Protein AF-A0A0M0LPZ1-F1 (afdb_monomer_lite)

Organism: NCBI:txid1460289

Sequence (116 aa):
MRTEADDDAPFHSDQFGIYHDECVAIVNEKISKNGTKYYEAVKGQLRGWVKAIYVFFKEVDAEYEVEKVVRHRTARKKVMFEIKWKGFKDTTWEPPENIKHLREYRDYCTTNGLEL

Structure (mmCIF, N/CA/C/O backbone):
data_AF-A0A0M0LPZ1-F1
#
_entry.id   AF-A0A0M0LPZ1-F1
#
loop_
_atom_site.group_PDB
_atom_site.id
_atom_site.type_symbol
_atom_site.label_atom_id
_atom_site.label_alt_id
_atom_site.label_comp_id
_atom_site.label_asym_id
_atom_site.label_entity_id
_atom_site.label_seq_id
_atom_site.pdbx_PDB_ins_code
_atom_site.Cartn_x
_atom_site.Cartn_y
_atom_site.Cartn_z
_atom_site.occupancy
_atom_site.B_iso_or_equiv
_atom_site.auth_seq_id
_atom_site.auth_comp_id
_atom_site.auth_asym_id
_atom_site.auth_atom_id
_atom_site.pdbx_PDB_model_num
ATOM 1 N N . MET A 1 1 ? -22.705 56.635 9.811 1.00 38.66 1 MET A N 1
ATOM 2 C CA . MET A 1 1 ? -22.213 56.597 8.419 1.00 38.66 1 MET A CA 1
ATOM 3 C C . MET A 1 1 ? -20.940 55.762 8.447 1.00 38.66 1 MET A C 1
ATOM 5 O O . MET A 1 1 ? -20.052 56.116 9.208 1.00 38.66 1 MET A O 1
ATOM 9 N N . ARG A 1 2 ? -20.913 54.596 7.787 1.00 42.84 2 ARG A N 1
ATOM 10 C CA . ARG A 1 2 ? -19.699 53.770 7.649 1.00 42.84 2 ARG A CA 1
ATOM 11 C C . ARG A 1 2 ? -18.956 54.229 6.398 1.00 42.84 2 ARG A C 1
ATOM 13 O O . ARG A 1 2 ? -19.595 54.312 5.356 1.00 42.84 2 ARG A O 1
ATOM 20 N N . THR A 1 3 ? -17.657 54.455 6.530 1.00 48.09 3 THR A N 1
ATOM 21 C CA . THR A 1 3 ? -16.640 54.452 5.464 1.00 48.09 3 THR A CA 1
ATOM 22 C C . THR A 1 3 ? -15.354 53.989 6.166 1.00 48.09 3 THR A C 1
ATOM 24 O O . THR A 1 3 ? -14.897 54.675 7.074 1.00 48.09 3 THR A O 1
ATOM 27 N N . GLU A 1 4 ? -15.007 52.701 6.105 1.00 52.53 4 GLU A N 1
ATOM 28 C CA . GLU A 1 4 ? -13.998 52.157 5.172 1.00 52.53 4 GLU A CA 1
ATOM 29 C C . GLU A 1 4 ? -12.663 52.916 5.239 1.00 52.53 4 GLU A C 1
ATOM 31 O O . GLU A 1 4 ? -12.452 53.860 4.485 1.00 52.53 4 GLU A O 1
ATOM 36 N N . ALA A 1 5 ? -11.806 52.504 6.183 1.00 47.25 5 ALA A N 1
ATOM 37 C CA . ALA A 1 5 ? -10.339 52.601 6.123 1.00 47.25 5 ALA A CA 1
ATOM 38 C C . ALA A 1 5 ? -9.682 51.760 7.250 1.00 47.25 5 ALA A C 1
ATOM 40 O O . ALA A 1 5 ? -8.723 52.195 7.882 1.00 47.25 5 ALA A O 1
ATOM 41 N N . ASP A 1 6 ? -10.201 50.552 7.504 1.00 43.88 6 ASP A N 1
ATOM 42 C CA . ASP A 1 6 ? -9.562 49.534 8.362 1.00 43.88 6 ASP A CA 1
ATOM 43 C C . ASP A 1 6 ? -8.520 48.708 7.562 1.00 43.88 6 ASP A C 1
ATOM 45 O O . ASP A 1 6 ? -8.353 47.516 7.800 1.00 43.88 6 ASP A O 1
ATOM 49 N N . ASP A 1 7 ? -7.829 49.327 6.596 1.00 50.31 7 ASP A N 1
ATOM 50 C CA . ASP A 1 7 ? -6.924 48.646 5.649 1.00 50.31 7 ASP A CA 1
ATOM 51 C C . ASP A 1 7 ? -5.424 48.908 5.897 1.00 50.31 7 ASP A C 1
ATOM 53 O O . ASP A 1 7 ? -4.600 48.505 5.086 1.00 50.31 7 ASP A O 1
ATOM 57 N N . ASP A 1 8 ? -5.030 49.522 7.019 1.00 52.81 8 ASP A N 1
ATOM 58 C CA . ASP A 1 8 ? -3.611 49.836 7.293 1.00 52.81 8 ASP A CA 1
ATOM 59 C C . ASP A 1 8 ? -3.191 49.630 8.763 1.00 52.81 8 ASP A C 1
ATOM 61 O O . ASP A 1 8 ? -2.422 50.400 9.343 1.00 52.81 8 ASP A O 1
ATOM 65 N N . ALA A 1 9 ? -3.659 48.552 9.398 1.00 40.00 9 ALA A N 1
ATOM 66 C CA . ALA A 1 9 ? -3.006 48.064 10.612 1.00 40.00 9 ALA A CA 1
ATOM 67 C C . ALA A 1 9 ? -1.890 47.075 10.219 1.00 40.00 9 ALA A C 1
ATOM 69 O O . ALA A 1 9 ? -2.189 46.002 9.685 1.00 40.00 9 ALA A O 1
ATOM 70 N N . PRO A 1 10 ? -0.605 47.401 10.471 1.00 40.31 10 PRO A N 1
ATOM 71 C CA . PRO A 1 10 ? 0.494 46.490 10.195 1.00 40.31 10 PRO A CA 1
ATOM 72 C C . PRO A 1 10 ? 0.289 45.251 11.058 1.00 40.31 10 PRO A C 1
ATOM 74 O O . PRO A 1 10 ? -0.204 45.371 12.178 1.00 40.31 10 PRO A O 1
ATOM 77 N N . PHE A 1 11 ? 0.675 44.084 10.542 1.00 39.47 11 PHE A N 1
ATOM 78 C CA . PHE A 1 11 ? 0.831 42.840 11.295 1.00 39.47 11 PHE A CA 1
ATOM 79 C C . PHE A 1 11 ? 1.531 43.115 12.639 1.00 39.47 11 PHE A C 1
ATOM 81 O O . PHE A 1 11 ? 2.755 43.065 12.749 1.00 39.47 11 PHE A O 1
ATOM 88 N N . HIS A 1 12 ? 0.753 43.447 13.667 1.00 36.38 12 HIS A N 1
ATOM 89 C CA . HIS A 1 12 ? 1.248 43.628 15.010 1.00 36.38 12 HIS A CA 1
ATOM 90 C C . HIS A 1 12 ? 1.193 42.241 15.614 1.00 36.38 12 HIS A C 1
ATOM 92 O O . HIS A 1 12 ? 0.129 41.711 15.926 1.00 36.38 12 HIS A O 1
ATOM 98 N N . SER A 1 13 ? 2.372 41.635 15.681 1.00 50.31 13 SER A N 1
ATOM 99 C CA . SER A 1 13 ? 2.650 40.459 16.481 1.00 50.31 13 SER A CA 1
ATOM 100 C C . SER A 1 13 ? 2.038 40.638 17.869 1.00 50.31 13 SER A C 1
ATOM 102 O O . SER A 1 13 ? 2.503 41.447 18.675 1.00 50.31 13 SER A O 1
ATOM 104 N N . ASP A 1 14 ? 0.963 39.897 18.131 1.00 42.94 14 ASP A N 1
ATOM 105 C CA . ASP A 1 14 ? 0.447 39.705 19.473 1.00 42.94 14 ASP A CA 1
ATOM 106 C C . ASP A 1 14 ? 1.138 38.498 20.135 1.00 42.94 14 ASP A C 1
ATOM 108 O O . ASP A 1 14 ? 1.852 37.700 19.523 1.00 42.94 14 ASP A O 1
ATOM 112 N N . GLN A 1 15 ? 1.023 38.459 21.452 1.00 44.31 15 GLN A N 1
ATOM 113 C CA . GLN A 1 15 ? 1.995 37.995 22.443 1.00 44.31 15 GLN A CA 1
ATOM 114 C C . GLN A 1 15 ? 2.256 36.473 22.514 1.00 44.31 15 GLN A C 1
ATOM 116 O O . GLN A 1 15 ? 2.840 35.989 23.481 1.00 44.31 15 GLN A O 1
ATOM 121 N N . PHE A 1 16 ? 1.887 35.703 21.491 1.00 37.03 16 PHE A N 1
ATOM 122 C CA . PHE A 1 16 ? 2.205 34.272 21.373 1.00 37.03 16 PHE A CA 1
ATOM 123 C C . PHE A 1 16 ? 2.858 33.932 20.029 1.00 37.03 16 PHE A C 1
ATOM 125 O O . PHE A 1 16 ? 2.574 32.891 19.433 1.00 37.03 16 PHE A O 1
ATOM 132 N N . GLY A 1 17 ? 3.752 34.815 19.573 1.00 41.31 17 GLY A N 1
ATOM 133 C CA . GLY A 1 17 ? 4.580 34.667 18.379 1.00 41.31 17 GLY A CA 1
ATOM 134 C C . GLY A 1 17 ? 5.423 33.391 18.358 1.00 41.31 17 GLY A C 1
ATOM 135 O O . GLY A 1 17 ? 6.612 33.412 18.653 1.00 41.31 17 GLY A O 1
ATOM 136 N N . ILE A 1 18 ? 4.801 32.288 17.947 1.00 41.81 18 ILE A N 1
ATOM 137 C CA . ILE A 1 18 ? 5.448 31.145 17.306 1.00 41.81 18 ILE A CA 1
ATOM 138 C C . ILE A 1 18 ? 4.533 30.682 16.169 1.00 41.81 18 ILE A C 1
ATOM 140 O O . ILE A 1 18 ? 3.910 29.626 16.217 1.00 41.81 18 ILE A O 1
ATOM 144 N N . TYR A 1 19 ? 4.426 31.516 15.144 1.00 48.28 19 TYR A N 1
ATOM 145 C CA . TYR A 1 19 ? 4.149 31.061 13.787 1.00 48.28 19 TYR A CA 1
ATOM 146 C C . TYR A 1 19 ? 5.218 31.672 12.903 1.00 48.28 19 TYR A C 1
ATOM 148 O O . TYR A 1 19 ? 5.015 32.660 12.211 1.00 48.28 19 TYR A O 1
ATOM 156 N N . HIS A 1 20 ? 6.405 31.101 13.044 1.00 40.25 20 HIS A N 1
ATOM 157 C CA . HIS A 1 20 ? 7.458 31.211 12.060 1.00 40.25 20 HIS A CA 1
ATOM 158 C C . HIS A 1 20 ? 7.428 29.880 11.310 1.00 40.25 20 HIS A C 1
ATOM 160 O O . HIS A 1 20 ? 7.343 28.823 11.945 1.00 40.25 20 HIS A O 1
ATOM 166 N N . ASP A 1 21 ? 7.446 29.924 9.983 1.00 44.66 21 ASP A N 1
ATOM 167 C CA . ASP A 1 21 ? 7.279 28.796 9.054 1.00 44.66 21 ASP A CA 1
ATOM 168 C C . ASP A 1 21 ? 8.223 27.591 9.298 1.00 44.66 21 ASP A C 1
ATOM 170 O O . ASP A 1 21 ? 8.058 26.510 8.733 1.00 44.66 21 ASP A O 1
ATOM 174 N N . GLU A 1 22 ? 9.162 27.715 10.230 1.00 41.59 22 GLU A N 1
ATOM 175 C CA . GLU A 1 22 ? 10.047 26.665 10.731 1.00 41.59 22 GLU A CA 1
ATOM 176 C C . GLU A 1 22 ? 9.354 25.647 11.663 1.00 41.59 22 GLU A C 1
ATOM 178 O O . GLU A 1 22 ? 9.789 24.495 11.754 1.00 41.59 22 GLU A O 1
ATOM 183 N N . CYS A 1 23 ? 8.237 25.996 12.317 1.00 43.88 23 CYS A N 1
ATOM 184 C CA . CYS A 1 23 ? 7.521 25.049 13.186 1.00 43.88 23 CYS A CA 1
ATOM 185 C C . CYS A 1 23 ? 6.745 23.977 12.413 1.00 43.88 23 CYS A C 1
ATOM 187 O O . CYS A 1 23 ? 6.548 22.880 12.931 1.00 43.88 23 CYS A O 1
ATOM 189 N N . VAL A 1 24 ? 6.360 24.235 11.163 1.00 47.09 24 VAL A N 1
ATOM 190 C CA . VAL A 1 24 ? 5.698 23.231 10.315 1.00 47.09 24 VAL A CA 1
ATOM 191 C C . VAL A 1 24 ? 6.721 22.229 9.765 1.00 47.09 24 VAL A C 1
ATOM 193 O O . VAL A 1 24 ? 6.441 21.034 9.698 1.00 47.09 24 VAL A O 1
ATOM 196 N N . ALA A 1 25 ? 7.948 22.670 9.475 1.00 45.16 25 ALA A N 1
ATOM 197 C CA . ALA A 1 25 ? 9.024 21.797 9.000 1.00 45.16 25 ALA A CA 1
ATOM 198 C C . ALA A 1 25 ? 9.551 20.842 10.090 1.00 45.16 25 ALA A C 1
ATOM 200 O O . ALA A 1 25 ? 9.711 19.649 9.832 1.00 45.16 25 ALA A O 1
ATOM 201 N N . ILE A 1 26 ? 9.741 21.322 11.328 1.00 45.72 26 ILE A N 1
ATOM 202 C CA . ILE A 1 26 ? 10.195 20.481 12.457 1.00 45.72 26 ILE A CA 1
ATOM 203 C C . ILE A 1 26 ? 9.134 19.441 12.840 1.00 45.72 26 ILE A C 1
ATOM 205 O O . ILE A 1 26 ? 9.467 18.318 13.231 1.00 45.72 26 ILE A O 1
ATOM 209 N N . VAL A 1 27 ? 7.857 19.803 12.710 1.00 50.62 27 VAL A N 1
ATOM 210 C CA . VAL A 1 27 ? 6.733 18.889 12.913 1.00 50.62 27 VAL A CA 1
ATOM 211 C C . VAL A 1 27 ? 6.701 17.842 11.793 1.00 50.62 27 VAL A C 1
ATOM 213 O O . VAL A 1 27 ? 6.649 16.657 12.100 1.00 50.62 27 VAL A O 1
ATOM 216 N N . ASN A 1 28 ? 6.871 18.220 10.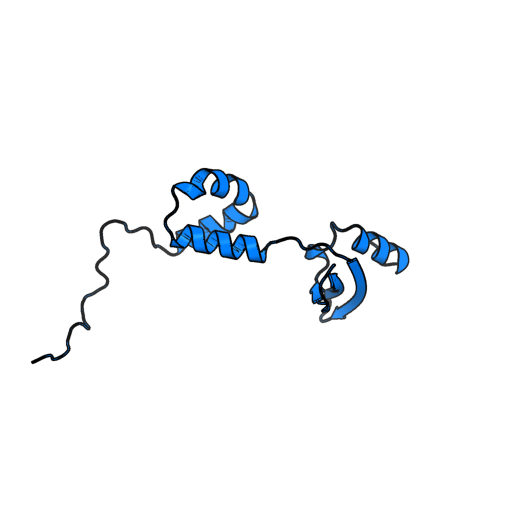525 1.00 46.62 28 ASN A N 1
ATOM 217 C CA . ASN A 1 28 ? 6.858 17.276 9.400 1.00 46.62 28 ASN A CA 1
ATOM 218 C C . ASN A 1 28 ? 8.054 16.298 9.383 1.00 46.62 28 ASN A C 1
ATOM 220 O O . ASN A 1 28 ? 7.864 15.111 9.119 1.00 46.62 28 ASN A O 1
ATOM 224 N N . GLU A 1 29 ? 9.273 16.743 9.711 1.00 47.22 29 GLU A N 1
ATOM 225 C CA . GLU A 1 29 ? 10.461 15.870 9.709 1.00 47.22 29 GLU A CA 1
ATOM 226 C C . GLU A 1 29 ? 10.468 14.873 10.884 1.00 47.22 29 GLU A C 1
ATOM 228 O O . GLU A 1 29 ? 10.892 13.724 10.740 1.00 47.22 29 GLU A O 1
ATOM 233 N N . LYS A 1 30 ? 9.963 15.278 12.058 1.00 44.81 30 LYS A N 1
ATOM 234 C CA . LYS A 1 30 ? 9.900 14.404 13.243 1.00 44.81 30 LYS A CA 1
ATOM 235 C C . LYS A 1 30 ? 8.639 13.541 13.283 1.00 44.81 30 LYS A C 1
ATOM 237 O O . LYS A 1 30 ? 8.684 12.455 13.872 1.00 44.81 30 LYS A O 1
ATOM 242 N N . ILE A 1 31 ? 7.542 13.963 12.642 1.00 49.97 31 ILE A N 1
ATOM 243 C CA . ILE A 1 31 ? 6.316 13.161 12.572 1.00 49.97 31 ILE A CA 1
ATOM 244 C C . ILE A 1 31 ? 6.521 11.881 11.759 1.00 49.97 31 ILE A C 1
ATOM 246 O O . ILE A 1 31 ? 6.056 10.831 12.194 1.00 49.97 31 ILE A O 1
ATOM 250 N N . SER A 1 32 ? 7.295 11.909 10.669 1.00 55.62 32 SER A N 1
ATOM 251 C CA . SER A 1 32 ? 7.464 10.709 9.832 1.00 55.62 32 SER A CA 1
ATOM 252 C C . SER A 1 32 ? 8.262 9.577 10.496 1.00 55.62 32 SER A C 1
ATOM 254 O O . SER A 1 32 ? 8.192 8.437 10.049 1.00 55.62 32 SER A O 1
ATOM 256 N N . LYS A 1 33 ? 8.999 9.853 11.586 1.00 48.97 33 LYS A N 1
ATOM 257 C CA . LYS A 1 33 ? 9.786 8.833 12.307 1.00 48.97 33 LYS A CA 1
ATOM 258 C C . LYS A 1 33 ? 9.288 8.527 13.723 1.00 48.97 33 LYS A C 1
ATOM 260 O O . LYS A 1 33 ? 9.599 7.460 14.233 1.00 48.97 33 LYS A O 1
ATOM 265 N N . ASN A 1 34 ? 8.540 9.432 14.368 1.00 45.59 34 ASN A N 1
ATOM 266 C CA . ASN A 1 34 ? 8.063 9.283 15.758 1.00 45.59 34 ASN A CA 1
ATOM 267 C C . ASN A 1 34 ? 6.716 9.991 16.045 1.00 45.59 34 ASN A C 1
ATOM 269 O O . ASN A 1 34 ? 6.295 10.092 17.204 1.00 45.59 34 ASN A O 1
ATOM 273 N N . GLY A 1 35 ? 6.037 10.500 15.014 1.00 53.03 35 GLY A N 1
ATOM 274 C CA . GLY A 1 35 ? 4.882 11.395 15.133 1.00 53.03 35 GLY A CA 1
ATOM 275 C C . GLY A 1 35 ? 3.679 10.793 15.820 1.00 53.03 35 GLY A C 1
ATOM 276 O O . GLY A 1 35 ? 3.023 11.478 16.601 1.00 53.03 35 GLY A O 1
ATOM 277 N N . THR A 1 36 ? 3.440 9.501 15.617 1.00 56.53 36 THR A N 1
ATOM 278 C CA . THR A 1 36 ? 2.310 8.804 16.231 1.00 56.53 36 THR A CA 1
ATOM 279 C C . THR A 1 36 ? 2.461 8.770 17.750 1.00 56.53 36 THR A C 1
ATOM 281 O O . THR A 1 36 ? 1.550 9.147 18.475 1.00 56.53 36 THR A O 1
ATOM 284 N N . LYS A 1 37 ? 3.643 8.418 18.270 1.00 57.06 37 LYS A N 1
ATOM 285 C CA . LYS A 1 37 ? 3.861 8.308 19.722 1.00 57.06 37 LYS A CA 1
ATOM 286 C C . LYS A 1 37 ? 3.846 9.671 20.425 1.00 57.06 37 LYS A C 1
ATOM 288 O O . LYS A 1 37 ? 3.319 9.775 21.530 1.00 57.06 37 LYS A O 1
ATOM 293 N N . TYR A 1 38 ? 4.402 10.706 19.789 1.00 57.06 38 TYR A N 1
ATOM 294 C CA . TYR A 1 38 ? 4.385 12.073 20.317 1.00 57.06 38 TYR A CA 1
ATOM 295 C C . TYR A 1 38 ? 2.971 12.658 20.307 1.00 57.06 38 TYR A C 1
ATOM 297 O O . TYR A 1 38 ? 2.501 13.112 21.348 1.00 57.06 38 TYR A O 1
ATOM 305 N N . TYR A 1 39 ? 2.263 12.587 19.174 1.00 62.19 39 TYR A N 1
ATOM 306 C CA . TYR A 1 39 ? 0.895 13.088 19.079 1.00 62.19 39 TYR A CA 1
ATOM 307 C C . TYR A 1 39 ? -0.026 12.393 20.081 1.00 62.19 39 TYR A C 1
ATOM 309 O O . TYR A 1 39 ? -0.749 13.073 20.801 1.00 62.19 39 TYR A O 1
ATOM 317 N N . GLU A 1 40 ? 0.015 11.063 20.190 1.00 69.56 40 GLU A N 1
ATOM 318 C CA . GLU A 1 40 ? -0.851 10.342 21.129 1.00 69.56 40 GLU A CA 1
ATOM 319 C C . GLU A 1 40 ? -0.618 10.773 22.592 1.00 69.56 40 GLU A C 1
ATOM 321 O O . GLU A 1 40 ? -1.572 10.794 23.372 1.00 69.56 40 GLU A O 1
ATOM 326 N N . ALA A 1 41 ? 0.603 11.202 22.944 1.00 65.94 41 ALA A N 1
ATOM 327 C CA . ALA A 1 41 ? 0.942 11.740 24.262 1.00 65.94 41 ALA A CA 1
ATOM 328 C C . ALA A 1 41 ? 0.494 13.201 24.482 1.00 65.94 41 ALA A C 1
ATOM 330 O O . ALA A 1 41 ? 0.174 13.561 25.612 1.00 65.94 41 ALA A O 1
ATOM 331 N N . VAL A 1 42 ? 0.446 14.039 23.433 1.00 65.25 42 VAL A N 1
ATOM 332 C CA . VAL A 1 42 ? 0.138 15.484 23.556 1.00 65.25 42 VAL A CA 1
ATOM 333 C C . VAL A 1 42 ? -1.207 15.914 22.957 1.00 65.25 42 VAL A C 1
ATOM 335 O O . VAL A 1 42 ? -1.596 17.068 23.114 1.00 65.25 42 VAL A O 1
ATOM 338 N N . LYS A 1 43 ? -1.971 15.021 22.309 1.00 65.94 43 LYS A N 1
ATOM 339 C CA . LYS A 1 43 ? -3.233 15.332 21.595 1.00 65.94 43 LYS A CA 1
ATOM 340 C C . LYS A 1 43 ? -4.302 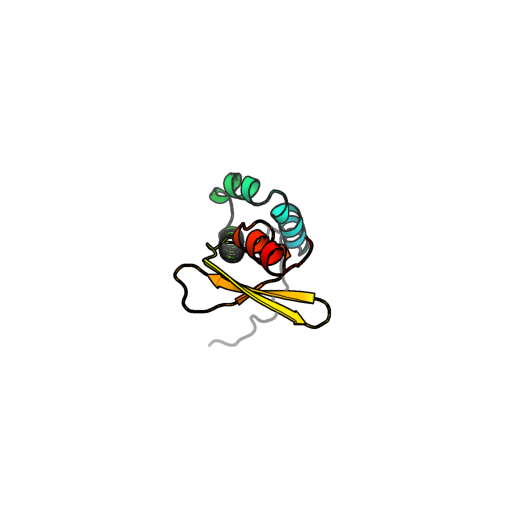16.038 22.433 1.00 65.94 43 LYS A C 1
ATOM 342 O O . LYS A 1 43 ? -5.178 16.692 21.871 1.00 65.94 43 LYS A O 1
ATOM 347 N N . GLY A 1 44 ? -4.248 15.897 23.759 1.00 65.69 44 GLY A N 1
ATOM 348 C CA . GLY A 1 44 ? -5.122 16.600 24.705 1.00 65.69 44 GLY A CA 1
ATOM 349 C C . GLY A 1 44 ? -4.702 18.044 25.010 1.00 65.69 44 GLY A C 1
ATOM 350 O O . GLY A 1 44 ? -5.510 18.803 25.529 1.00 65.69 44 GLY A O 1
ATOM 351 N N . GLN A 1 45 ? -3.465 18.429 24.681 1.00 64.62 45 GLN A N 1
ATOM 352 C CA . GLN A 1 45 ? -2.874 19.752 24.932 1.00 64.62 45 GLN A CA 1
ATOM 353 C C . GLN A 1 45 ? -2.736 20.598 23.653 1.00 64.62 45 GLN A C 1
ATOM 355 O O . GLN A 1 45 ? -2.388 21.776 23.716 1.00 64.62 45 GLN A O 1
ATOM 360 N N . LEU A 1 46 ? -2.989 20.008 22.482 1.00 63.34 46 LEU A N 1
ATOM 361 C CA . LEU A 1 46 ? -2.849 20.681 21.194 1.00 63.34 46 LEU A CA 1
ATOM 362 C C . LEU A 1 46 ? -4.004 21.655 20.928 1.00 63.34 46 LEU A C 1
ATOM 364 O O . LEU A 1 46 ? -5.176 21.339 21.140 1.00 63.34 46 LEU A O 1
ATOM 368 N N . ARG A 1 47 ? -3.672 22.834 20.384 1.00 74.00 47 ARG A N 1
ATOM 369 C CA . ARG A 1 47 ? -4.661 23.783 19.845 1.00 74.00 47 ARG A CA 1
ATOM 370 C C . ARG A 1 47 ? -5.389 23.163 18.643 1.00 74.00 47 ARG A C 1
ATOM 372 O O . ARG A 1 47 ? -4.833 22.322 17.936 1.00 74.00 47 ARG A O 1
ATOM 379 N N . GLY A 1 48 ? -6.612 23.631 18.379 1.00 66.81 48 GLY A N 1
ATOM 380 C CA . GLY A 1 48 ? -7.525 23.046 17.384 1.00 66.81 48 GLY A CA 1
ATOM 381 C C . GLY A 1 48 ? -6.927 22.839 15.987 1.00 66.81 48 GLY A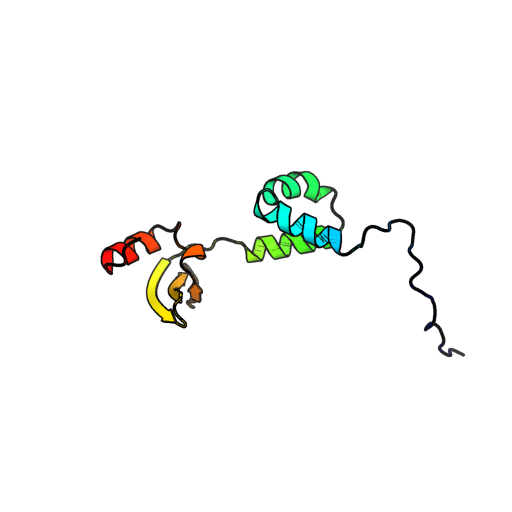 C 1
ATOM 382 O O . GLY A 1 48 ? -7.156 21.796 15.384 1.00 66.81 48 GLY A O 1
ATOM 383 N N . TRP A 1 49 ? -6.098 23.769 15.507 1.00 72.12 49 TRP A N 1
ATOM 384 C CA . TRP A 1 49 ? -5.475 23.669 14.183 1.00 72.12 49 TRP A CA 1
ATOM 385 C C . TRP A 1 49 ? -4.441 22.527 14.073 1.00 72.12 49 TRP A C 1
ATOM 387 O O . TRP A 1 49 ? -4.466 21.797 13.090 1.00 72.12 49 TRP A O 1
ATOM 397 N N . VAL A 1 50 ? -3.599 22.284 15.093 1.00 74.25 50 VAL A N 1
ATOM 398 C CA . VAL A 1 50 ? -2.629 21.163 15.078 1.00 74.25 50 VAL A CA 1
ATOM 399 C C . VAL A 1 50 ? -3.356 19.824 15.126 1.00 74.25 50 VAL A C 1
ATOM 401 O O . VAL A 1 50 ? -2.981 18.876 14.440 1.00 74.25 50 VAL A O 1
ATOM 404 N N . LYS A 1 51 ? -4.429 19.745 15.923 1.00 72.25 51 LYS A N 1
ATOM 405 C CA . LYS A 1 51 ? -5.264 18.545 15.995 1.00 72.25 51 LYS A CA 1
ATOM 406 C C . LYS A 1 51 ? -5.917 18.247 14.644 1.00 72.25 51 LYS A C 1
ATOM 408 O O . LYS A 1 51 ? -5.900 17.099 14.217 1.00 72.25 51 LYS A O 1
ATOM 413 N N . ALA A 1 52 ? -6.440 19.268 13.966 1.00 71.12 52 ALA A N 1
ATOM 414 C CA . ALA A 1 52 ? -7.009 19.122 12.629 1.00 71.12 52 ALA A CA 1
ATOM 415 C C . ALA A 1 52 ? -5.960 18.645 11.611 1.00 71.12 52 ALA A C 1
ATOM 417 O O . ALA A 1 52 ? -6.227 17.710 10.862 1.00 71.12 52 ALA A O 1
ATOM 418 N N . ILE A 1 53 ? -4.753 19.220 11.645 1.00 74.19 53 ILE A N 1
ATOM 419 C CA . ILE A 1 53 ? -3.640 18.824 10.773 1.00 74.19 53 ILE A CA 1
ATOM 420 C C . ILE A 1 53 ? -3.271 17.346 10.981 1.00 74.19 53 ILE A C 1
ATOM 422 O O . ILE A 1 53 ? -3.157 16.606 10.009 1.00 74.19 53 ILE A O 1
ATOM 426 N N . TYR A 1 54 ? -3.137 16.879 12.226 1.00 72.75 54 TYR A N 1
ATOM 427 C CA . TYR A 1 54 ? -2.846 15.464 12.484 1.00 72.75 54 TYR A CA 1
ATOM 428 C C . TYR A 1 54 ? -3.979 14.539 12.044 1.00 72.75 54 TYR A C 1
ATOM 430 O O . TYR A 1 54 ? -3.706 13.502 11.453 1.00 72.75 54 TYR A O 1
ATOM 438 N N . VAL A 1 55 ? -5.236 14.880 12.354 1.00 72.38 55 VAL A N 1
ATOM 439 C CA . VAL A 1 55 ? -6.383 14.041 11.973 1.00 72.38 55 VAL A CA 1
ATOM 440 C C . VAL A 1 55 ? -6.421 13.877 10.455 1.00 72.38 55 VAL A C 1
ATOM 442 O O . VAL A 1 55 ? -6.528 12.750 9.985 1.00 72.38 55 VAL A O 1
ATOM 445 N N . PHE A 1 56 ? -6.206 14.963 9.709 1.00 72.88 56 PHE A N 1
ATOM 446 C CA . PHE A 1 56 ? -6.092 14.917 8.255 1.00 72.88 56 PHE A CA 1
ATOM 447 C C . PHE A 1 56 ? -4.948 14.002 7.793 1.00 72.88 56 PHE A C 1
ATOM 449 O O . PHE A 1 56 ? -5.172 13.093 7.000 1.00 72.88 56 PHE A O 1
ATOM 456 N N . PHE A 1 57 ? -3.731 14.181 8.316 1.00 67.88 57 PHE A N 1
ATOM 457 C CA . PHE A 1 57 ? -2.597 13.343 7.912 1.00 67.88 57 PHE A CA 1
ATOM 458 C C . PHE A 1 57 ? -2.766 11.869 8.294 1.00 67.88 57 PHE A C 1
ATOM 460 O O . PHE A 1 57 ? -2.370 10.999 7.527 1.00 67.88 57 PHE A O 1
ATOM 467 N N . LYS A 1 58 ? -3.384 11.575 9.441 1.00 70.12 58 LYS A N 1
ATOM 468 C CA . LYS A 1 58 ? -3.667 10.203 9.873 1.00 70.12 58 LYS A CA 1
ATOM 469 C C . LYS A 1 58 ? -4.672 9.513 8.951 1.00 70.12 58 LYS A C 1
ATOM 471 O O . LYS A 1 58 ? -4.536 8.324 8.699 1.00 70.12 58 LYS A O 1
ATOM 476 N N . GLU A 1 59 ? -5.685 10.233 8.477 1.00 65.25 59 GLU A N 1
ATOM 477 C CA . GLU A 1 59 ? -6.645 9.695 7.507 1.00 65.25 59 GLU A CA 1
ATOM 478 C C . GLU A 1 59 ? -6.002 9.472 6.133 1.00 65.25 59 GLU A C 1
ATOM 480 O O . GLU A 1 59 ? -6.307 8.481 5.473 1.00 65.25 59 GLU A O 1
ATOM 485 N N . VAL A 1 60 ? -5.079 10.350 5.723 1.00 68.94 60 VAL A N 1
ATOM 486 C CA . VAL A 1 60 ? -4.313 10.203 4.473 1.00 68.94 60 VAL A CA 1
ATOM 487 C C . VAL A 1 60 ? -3.356 9.004 4.519 1.00 68.94 60 VAL A C 1
ATOM 489 O O . VAL A 1 60 ? -3.179 8.347 3.499 1.00 68.94 60 VAL A O 1
ATOM 492 N N . ASP A 1 61 ? -2.772 8.700 5.680 1.00 66.50 61 ASP A N 1
ATOM 493 C CA . ASP A 1 61 ? -1.826 7.586 5.880 1.00 66.50 61 ASP A CA 1
ATOM 494 C C . ASP A 1 61 ? -2.505 6.281 6.344 1.00 66.50 61 ASP A C 1
ATOM 496 O O . ASP A 1 61 ? -1.849 5.344 6.793 1.00 66.50 61 ASP A O 1
ATOM 500 N N . ALA A 1 62 ? -3.838 6.211 6.298 1.00 70.38 62 ALA A N 1
ATOM 501 C CA . ALA A 1 62 ? -4.558 5.012 6.704 1.00 70.38 62 ALA A CA 1
ATOM 502 C C . ALA A 1 62 ? -4.251 3.837 5.757 1.00 70.38 62 ALA A C 1
ATOM 504 O O . ALA A 1 62 ? -4.434 3.929 4.543 1.00 70.38 62 ALA A O 1
ATOM 505 N N . GLU A 1 63 ? -3.830 2.706 6.324 1.00 78.12 63 GLU A N 1
ATOM 506 C CA . GLU A 1 63 ? -3.652 1.455 5.588 1.00 78.12 63 GLU A CA 1
ATOM 507 C C . GLU A 1 63 ? -5.020 0.819 5.284 1.00 78.12 63 GLU A C 1
ATOM 509 O O . GLU A 1 63 ? -5.835 0.593 6.182 1.00 78.12 63 GLU A O 1
ATOM 514 N N . TYR A 1 64 ? -5.272 0.511 4.010 1.00 86.50 64 TYR A N 1
ATOM 515 C CA . TYR A 1 64 ? -6.482 -0.177 3.552 1.00 86.50 64 TYR A CA 1
ATOM 516 C C . TYR A 1 64 ? -6.181 -1.650 3.249 1.00 86.50 64 TYR A C 1
ATOM 518 O O . TYR A 1 64 ? -5.124 -1.983 2.713 1.00 86.50 64 TYR A O 1
ATOM 526 N N . GLU A 1 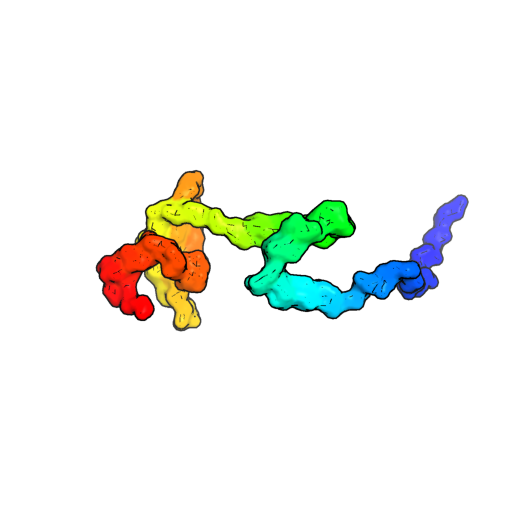65 ? -7.131 -2.546 3.536 1.00 91.12 65 GLU A N 1
ATOM 527 C CA . GLU A 1 65 ? -6.986 -3.967 3.202 1.00 91.12 65 GLU A CA 1
ATOM 528 C C . GLU A 1 65 ? -7.005 -4.185 1.679 1.00 91.12 65 GLU A C 1
ATOM 530 O O . GLU A 1 65 ? -7.950 -3.804 0.976 1.00 91.12 65 GLU A O 1
ATOM 535 N N . VAL A 1 66 ? -5.971 -4.852 1.168 1.00 94.81 66 VAL A N 1
ATOM 536 C CA . VAL A 1 66 ? -5.865 -5.235 -0.243 1.00 94.81 66 VAL A CA 1
ATOM 537 C C . VAL A 1 66 ? -6.536 -6.585 -0.478 1.00 94.81 66 VAL A C 1
ATOM 539 O O . VAL A 1 66 ? -6.347 -7.534 0.272 1.00 94.81 66 VAL A O 1
ATOM 542 N N . GLU A 1 67 ? -7.331 -6.677 -1.542 1.00 96.00 67 GLU A N 1
ATOM 543 C CA . GLU A 1 67 ? -7.930 -7.931 -2.010 1.00 96.00 67 GLU A CA 1
ATOM 544 C C . GLU A 1 67 ? -6.959 -8.695 -2.918 1.00 96.00 67 GLU A C 1
ATOM 546 O O . GLU A 1 67 ? -6.776 -9.899 -2.756 1.00 96.00 67 GLU A O 1
ATOM 551 N N . LYS A 1 68 ? -6.350 -8.007 -3.896 1.00 95.56 68 LYS A N 1
ATOM 552 C CA . LYS A 1 68 ? -5.328 -8.570 -4.794 1.00 95.56 68 LYS A CA 1
ATOM 553 C C . LYS A 1 68 ? -4.588 -7.496 -5.588 1.00 95.56 68 LYS A C 1
ATOM 555 O O . LYS A 1 68 ? -5.112 -6.408 -5.837 1.00 95.56 68 LYS A O 1
ATOM 560 N N . VAL A 1 69 ? -3.420 -7.866 -6.106 1.00 97.38 69 VAL A N 1
ATOM 561 C CA . VAL A 1 69 ? -2.757 -7.146 -7.200 1.00 97.38 69 VAL A CA 1
ATOM 562 C C . VAL A 1 69 ? -3.353 -7.609 -8.531 1.00 97.38 69 VAL A C 1
ATOM 564 O O . VAL A 1 69 ? -3.359 -8.800 -8.838 1.00 97.38 69 VAL A O 1
ATOM 567 N N . VAL A 1 70 ? -3.888 -6.674 -9.315 1.00 97.44 70 VAL A N 1
ATOM 568 C CA . VAL A 1 70 ? -4.577 -6.962 -10.583 1.00 97.44 70 VAL A CA 1
ATOM 569 C C . VAL A 1 70 ? -3.582 -7.105 -11.726 1.00 97.44 70 VAL A C 1
ATOM 571 O O . VAL A 1 70 ? -3.642 -8.068 -12.487 1.00 97.44 70 VAL A O 1
ATOM 574 N N . ARG A 1 71 ? -2.689 -6.123 -11.873 1.00 96.81 71 ARG A N 1
ATOM 575 C CA . ARG A 1 71 ? -1.639 -6.104 -12.895 1.00 96.81 71 ARG A CA 1
ATOM 576 C C . ARG A 1 71 ? -0.528 -5.130 -12.516 1.00 96.81 71 ARG A C 1
ATOM 578 O O . ARG A 1 71 ? -0.670 -4.349 -11.580 1.00 96.81 71 ARG A O 1
ATOM 585 N N . HIS A 1 72 ? 0.552 -5.130 -13.291 1.00 96.81 72 HIS A N 1
ATOM 586 C CA . HIS A 1 72 ? 1.634 -4.159 -13.179 1.00 96.81 72 HIS A CA 1
ATOM 587 C C . HIS A 1 72 ? 1.876 -3.479 -14.531 1.00 96.81 72 HIS A C 1
ATOM 589 O O . HIS A 1 72 ? 1.530 -4.020 -15.583 1.00 96.81 72 HIS A O 1
ATOM 595 N N . ARG A 1 73 ? 2.444 -2.274 -14.512 1.00 94.62 73 ARG A N 1
ATOM 596 C CA . ARG A 1 73 ? 2.905 -1.572 -15.715 1.00 94.62 73 ARG A CA 1
ATOM 597 C C . ARG A 1 73 ? 4.166 -0.785 -15.414 1.00 94.62 73 ARG A C 1
ATOM 599 O O . ARG A 1 73 ? 4.349 -0.315 -14.295 1.00 94.62 73 ARG A O 1
ATOM 606 N N . THR A 1 74 ? 4.961 -0.539 -16.443 1.00 93.69 74 THR A N 1
ATOM 607 C CA . THR A 1 74 ? 6.101 0.375 -16.359 1.00 93.69 74 THR A CA 1
ATOM 608 C C . THR A 1 74 ? 5.752 1.674 -17.072 1.00 93.69 74 THR A C 1
ATOM 610 O O . THR A 1 74 ? 5.501 1.683 -18.275 1.00 93.69 74 THR A O 1
ATOM 613 N N . ALA A 1 75 ? 5.729 2.784 -16.336 1.00 86.00 75 ALA A N 1
ATOM 614 C CA . ALA A 1 75 ? 5.475 4.119 -16.867 1.00 86.00 75 ALA A CA 1
ATOM 615 C C . ALA A 1 75 ? 6.592 5.069 -16.426 1.00 86.00 75 ALA A C 1
ATOM 617 O O . ALA A 1 75 ? 6.925 5.145 -15.248 1.00 86.00 75 ALA A O 1
ATOM 618 N N . ARG A 1 76 ? 7.193 5.807 -17.370 1.00 89.19 76 ARG A N 1
ATOM 619 C CA . ARG A 1 76 ? 8.293 6.755 -17.087 1.00 89.19 76 ARG A CA 1
ATOM 620 C C . ARG A 1 76 ? 9.431 6.137 -16.247 1.00 89.19 76 ARG A C 1
ATOM 622 O O . ARG A 1 76 ? 9.928 6.769 -15.320 1.00 89.19 76 ARG A O 1
ATOM 629 N N . LYS A 1 77 ? 9.834 4.901 -16.576 1.00 89.12 77 LYS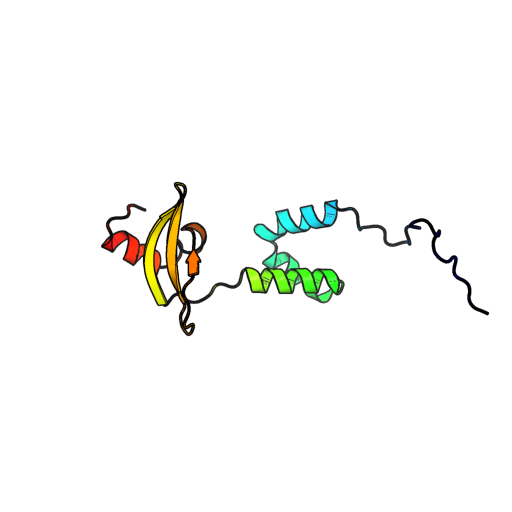 A N 1
ATOM 630 C CA . LYS A 1 77 ? 10.854 4.102 -15.858 1.00 89.12 77 LYS A CA 1
ATOM 631 C C . LYS A 1 77 ? 10.505 3.742 -14.404 1.00 89.12 77 LYS A C 1
ATOM 633 O O . LYS A 1 77 ? 11.375 3.279 -13.677 1.00 89.12 77 LYS A O 1
ATOM 638 N N . LYS A 1 78 ? 9.257 3.936 -13.978 1.00 89.62 78 LYS A N 1
ATOM 639 C CA . LYS A 1 78 ? 8.751 3.501 -12.674 1.00 89.62 78 LYS A CA 1
ATOM 640 C C . LYS A 1 78 ? 7.742 2.380 -12.874 1.00 89.62 78 LYS A C 1
ATOM 642 O O . LYS A 1 78 ? 6.873 2.482 -13.743 1.00 89.62 78 LYS A O 1
ATOM 647 N N . VAL A 1 79 ? 7.872 1.315 -12.094 1.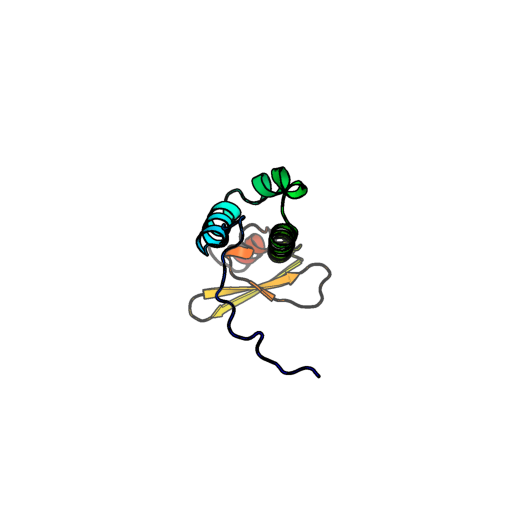00 92.75 79 VAL A N 1
ATOM 648 C CA . VAL A 1 79 ? 6.857 0.263 -12.035 1.00 92.75 79 VAL A CA 1
ATOM 649 C C . VAL A 1 79 ? 5.711 0.737 -11.141 1.00 92.75 79 VAL A C 1
ATOM 651 O O . VAL A 1 79 ? 5.941 1.374 -10.118 1.00 92.75 79 VAL A O 1
ATOM 654 N N . MET A 1 80 ? 4.481 0.471 -11.562 1.00 94.94 80 MET A N 1
ATOM 655 C CA . MET A 1 80 ? 3.262 0.741 -10.806 1.00 94.94 80 MET A CA 1
ATOM 656 C C . MET A 1 80 ? 2.389 -0.509 -10.823 1.00 94.94 80 MET A C 1
ATOM 658 O O . MET A 1 80 ? 2.366 -1.235 -11.823 1.00 94.94 80 MET A O 1
ATOM 662 N N . PHE A 1 81 ? 1.627 -0.716 -9.758 1.00 96.38 81 PHE A N 1
ATOM 663 C CA . PHE A 1 81 ? 0.767 -1.877 -9.565 1.00 96.38 81 PHE A CA 1
ATOM 664 C C . PHE A 1 81 ? -0.680 -1.441 -9.404 1.00 96.38 81 PHE A C 1
ATOM 666 O O . PHE A 1 81 ? -0.972 -0.522 -8.650 1.00 96.38 81 PHE A O 1
ATOM 673 N N . GLU A 1 82 ? -1.589 -2.086 -10.126 1.00 97.69 82 GLU A N 1
ATOM 674 C CA . GLU A 1 82 ? -3.018 -1.842 -9.974 1.00 97.69 82 GLU A CA 1
ATOM 675 C C . GLU A 1 82 ? -3.567 -2.691 -8.828 1.00 97.69 82 GLU A C 1
ATOM 677 O O . GLU A 1 82 ? -3.515 -3.923 -8.884 1.00 97.69 82 GLU A O 1
ATOM 682 N N . ILE A 1 83 ? -4.091 -2.030 -7.801 1.00 97.56 83 ILE A N 1
ATOM 683 C CA . ILE A 1 83 ? -4.538 -2.640 -6.553 1.00 97.56 83 ILE A CA 1
ATOM 684 C C . ILE A 1 83 ? -6.055 -2.695 -6.514 1.00 97.56 83 ILE A C 1
ATOM 686 O O . ILE A 1 83 ? -6.740 -1.692 -6.726 1.00 97.56 83 ILE A O 1
ATOM 690 N N . LYS A 1 84 ? -6.580 -3.889 -6.232 1.00 97.25 84 LYS A N 1
ATOM 691 C CA . LYS A 1 84 ? -7.979 -4.087 -5.877 1.00 97.25 84 LYS A CA 1
ATOM 692 C C . LYS A 1 84 ? -8.105 -4.020 -4.363 1.00 97.25 84 LYS A C 1
ATOM 694 O O . LYS A 1 84 ? -7.572 -4.878 -3.665 1.00 97.25 84 LYS A O 1
ATOM 699 N N . TRP A 1 85 ? -8.817 -3.013 -3.876 1.00 95.88 85 TRP A N 1
ATOM 700 C CA . TRP A 1 85 ? -9.068 -2.802 -2.453 1.00 95.88 85 TRP A CA 1
ATOM 701 C C . TRP A 1 85 ? -10.296 -3.582 -1.995 1.00 95.88 85 TRP A C 1
ATOM 703 O O . TRP A 1 85 ? -11.315 -3.629 -2.693 1.00 95.88 85 TRP A O 1
ATOM 713 N N . LYS A 1 86 ? -10.216 -4.184 -0.811 1.00 93.12 86 LYS A N 1
ATOM 714 C CA . LYS A 1 86 ? -11.297 -5.004 -0.268 1.00 93.12 86 LYS A CA 1
ATOM 715 C C . LYS A 1 86 ? -12.502 -4.135 0.084 1.00 93.12 86 LYS A C 1
ATOM 717 O O . LYS A 1 86 ? -12.387 -3.164 0.822 1.00 93.12 86 LYS A O 1
ATOM 722 N N . GLY A 1 87 ? -13.673 -4.492 -0.441 1.00 94.25 87 GLY A N 1
ATOM 723 C CA . GLY A 1 87 ? -14.922 -3.760 -0.195 1.00 94.25 87 GLY A CA 1
ATOM 724 C C . GLY A 1 87 ? -15.115 -2.498 -1.045 1.00 94.25 87 GLY A C 1
ATOM 725 O O . GLY A 1 87 ? -16.189 -1.904 -0.999 1.00 94.25 87 GLY A O 1
ATOM 726 N N . PHE A 1 88 ? -14.138 -2.125 -1.876 1.00 93.50 88 PHE A N 1
ATOM 727 C CA . PHE A 1 88 ? -14.258 -1.002 -2.808 1.00 93.50 88 PHE A CA 1
ATOM 728 C C . PHE A 1 88 ? -14.428 -1.509 -4.232 1.00 93.50 88 PHE A C 1
ATOM 730 O O . PHE A 1 88 ? -13.870 -2.536 -4.616 1.00 93.50 88 PHE A O 1
ATOM 737 N N . LYS A 1 89 ? -15.205 -0.797 -5.051 1.00 94.00 89 LYS A N 1
ATOM 738 C CA . LYS A 1 89 ? -15.410 -1.170 -6.457 1.00 94.00 89 LYS A CA 1
ATOM 739 C C . LYS A 1 89 ? -14.188 -0.832 -7.311 1.00 94.00 89 LYS A C 1
ATOM 741 O O . LYS A 1 89 ? -13.787 -1.662 -8.130 1.00 94.00 89 LYS A O 1
ATOM 746 N N . ASP A 1 90 ? -13.607 0.334 -7.070 1.00 95.25 90 ASP A N 1
ATOM 747 C CA . ASP A 1 90 ? -12.552 0.917 -7.892 1.00 95.25 90 ASP A CA 1
ATOM 748 C C . ASP A 1 90 ? -11.155 0.392 -7.526 1.00 95.25 90 ASP A C 1
ATOM 750 O O . ASP A 1 90 ? -10.937 -0.191 -6.460 1.00 95.25 90 ASP A O 1
ATOM 754 N N . THR A 1 91 ? -10.213 0.573 -8.450 1.00 96.62 91 THR A N 1
ATOM 755 C CA . THR A 1 91 ? -8.800 0.203 -8.317 1.00 96.62 91 THR A CA 1
ATOM 756 C C . THR A 1 91 ? -7.924 1.449 -8.400 1.00 96.62 91 THR A C 1
ATOM 758 O O . THR A 1 91 ? -8.297 2.446 -9.023 1.00 96.62 91 THR A O 1
ATOM 761 N N . THR A 1 92 ? -6.739 1.400 -7.797 1.00 96.19 92 THR A N 1
ATOM 762 C CA . THR A 1 92 ? -5.749 2.487 -7.891 1.00 96.19 92 THR A CA 1
ATOM 763 C C . THR A 1 92 ? -4.395 1.951 -8.337 1.00 96.19 92 THR A C 1
ATOM 765 O O . THR A 1 92 ? -4.143 0.750 -8.277 1.00 96.19 92 THR A O 1
ATOM 768 N N . TRP A 1 93 ? -3.535 2.835 -8.850 1.00 96.12 93 TRP A N 1
ATOM 769 C CA . TRP A 1 93 ? -2.172 2.492 -9.255 1.00 96.12 93 TRP A CA 1
ATOM 770 C C . TRP A 1 93 ? -1.184 2.947 -8.189 1.00 96.12 93 TRP A C 1
ATOM 772 O O . TRP A 1 93 ? -0.913 4.141 -8.086 1.00 96.12 93 TRP A O 1
ATOM 782 N N . GLU A 1 94 ? -0.612 1.991 -7.468 1.00 94.62 94 GLU A N 1
ATOM 783 C CA . GLU A 1 94 ? 0.306 2.235 -6.362 1.00 94.62 94 GLU A CA 1
ATOM 784 C C . GLU A 1 94 ? 1.759 1.916 -6.746 1.00 94.62 94 GLU A C 1
ATOM 786 O O . GLU A 1 94 ? 2.018 0.971 -7.505 1.00 94.62 94 GLU A O 1
ATOM 791 N N . PRO A 1 95 ? 2.733 2.687 -6.239 1.00 94.25 95 PRO A N 1
ATOM 792 C CA . PRO A 1 95 ? 4.141 2.342 -6.348 1.00 94.25 95 PRO A CA 1
ATOM 793 C C . PRO A 1 95 ? 4.491 1.161 -5.414 1.00 94.25 95 PRO A C 1
ATOM 795 O O . PRO A 1 95 ? 3.790 0.930 -4.424 1.00 94.25 95 PRO A O 1
ATOM 798 N N . PRO A 1 96 ? 5.588 0.422 -5.674 1.00 92.94 96 PRO A N 1
ATOM 799 C CA . PRO A 1 96 ? 6.030 -0.689 -4.825 1.00 92.94 96 PRO A CA 1
ATOM 800 C C . PRO A 1 96 ? 6.170 -0.311 -3.352 1.00 92.94 96 PRO A C 1
ATOM 802 O O . PRO A 1 96 ? 5.872 -1.115 -2.475 1.00 92.94 96 PRO A O 1
ATOM 805 N N . GLU A 1 97 ? 6.617 0.910 -3.061 1.00 91.50 97 GLU A N 1
ATOM 806 C CA . GLU A 1 97 ? 6.857 1.383 -1.701 1.00 91.50 97 GLU A CA 1
ATOM 807 C C . GLU A 1 97 ? 5.602 1.322 -0.823 1.00 91.50 97 GLU A C 1
ATOM 809 O O . GLU A 1 97 ? 5.729 0.990 0.356 1.00 91.50 97 GLU A O 1
ATOM 814 N N . ASN A 1 98 ? 4.418 1.546 -1.406 1.00 90.94 98 ASN A N 1
ATOM 815 C CA . ASN A 1 98 ? 3.137 1.537 -0.696 1.00 90.94 98 ASN A CA 1
ATOM 816 C C . ASN A 1 98 ? 2.651 0.119 -0.363 1.00 90.94 98 ASN A C 1
ATOM 818 O O . ASN A 1 98 ? 1.851 -0.045 0.546 1.00 90.94 98 ASN A O 1
ATOM 822 N N . ILE A 1 99 ? 3.107 -0.908 -1.090 1.00 92.56 99 ILE A N 1
ATOM 823 C CA . ILE A 1 99 ? 2.494 -2.251 -1.060 1.00 92.56 99 ILE A CA 1
ATOM 824 C C . ILE A 1 99 ? 3.486 -3.395 -0.839 1.00 92.56 99 ILE A C 1
ATOM 826 O O . ILE A 1 99 ? 3.070 -4.532 -0.647 1.00 92.56 99 ILE A O 1
ATOM 830 N N . LYS A 1 100 ? 4.799 -3.135 -0.847 1.00 92.44 100 LYS A N 1
ATOM 831 C CA . LYS A 1 100 ? 5.841 -4.174 -0.732 1.00 92.44 100 LYS A CA 1
ATOM 832 C C . LYS A 1 100 ? 5.793 -4.984 0.564 1.00 92.44 100 LYS A C 1
ATOM 834 O O . LYS A 1 100 ? 6.387 -6.056 0.635 1.00 92.44 100 LYS A O 1
ATOM 839 N N . HIS A 1 101 ? 5.130 -4.459 1.591 1.00 91.56 101 HIS A N 1
ATOM 840 C CA . HIS A 1 101 ? 4.928 -5.132 2.871 1.00 91.56 101 HIS A CA 1
ATOM 841 C C . HIS A 1 101 ? 3.733 -6.104 2.849 1.00 91.56 101 HIS A C 1
ATOM 843 O O . HIS A 1 101 ? 3.585 -6.904 3.771 1.00 91.56 101 HIS A O 1
ATOM 849 N N . LEU A 1 102 ? 2.899 -6.060 1.804 1.00 93.00 102 LEU A N 1
ATOM 850 C CA . LEU A 1 102 ? 1.711 -6.895 1.652 1.00 93.00 102 LEU A CA 1
ATOM 851 C C . LEU A 1 102 ? 2.058 -8.262 1.061 1.00 93.00 102 LEU A C 1
ATOM 853 O O . LEU A 1 102 ? 2.908 -8.400 0.174 1.00 93.00 102 LEU A O 1
ATOM 857 N N . ARG A 1 103 ? 1.348 -9.293 1.521 1.00 94.00 103 ARG A N 1
ATOM 858 C CA . ARG A 1 103 ? 1.530 -10.664 1.033 1.00 94.00 103 ARG A CA 1
ATOM 859 C C . ARG A 1 103 ? 1.125 -10.789 -0.434 1.00 94.00 103 ARG A C 1
ATOM 861 O O . ARG A 1 103 ? 1.821 -11.431 -1.213 1.00 94.00 103 ARG A O 1
ATOM 868 N N . GLU A 1 104 ? 0.035 -10.138 -0.813 1.00 95.44 104 GLU A N 1
ATOM 869 C CA . GLU A 1 104 ? -0.553 -10.154 -2.150 1.00 95.44 104 GLU A CA 1
ATOM 870 C C . GLU A 1 104 ? 0.438 -9.626 -3.192 1.00 95.44 104 GLU A C 1
ATOM 872 O O . GLU A 1 104 ? 0.514 -10.150 -4.304 1.00 95.44 104 GLU A O 1
ATOM 877 N N . TYR A 1 105 ? 1.240 -8.624 -2.816 1.00 95.06 105 TYR A N 1
ATOM 878 C CA . TYR A 1 105 ? 2.333 -8.122 -3.641 1.00 95.06 105 TYR A CA 1
ATOM 879 C C . TYR A 1 105 ? 3.407 -9.192 -3.858 1.00 95.06 105 TYR A C 1
ATOM 881 O O . TYR A 1 105 ? 3.793 -9.464 -4.994 1.00 95.06 105 TYR A O 1
ATOM 889 N N . ARG A 1 106 ? 3.856 -9.844 -2.780 1.00 94.44 106 ARG A N 1
ATOM 890 C CA . ARG A 1 106 ? 4.886 -10.889 -2.843 1.00 94.44 106 ARG A CA 1
ATOM 891 C C . ARG A 1 106 ? 4.453 -12.078 -3.703 1.00 94.44 106 ARG A C 1
ATOM 893 O O . ARG A 1 106 ? 5.230 -12.553 -4.537 1.00 94.44 106 ARG A O 1
ATOM 900 N N . ASP A 1 107 ? 3.220 -12.532 -3.514 1.00 94.94 107 ASP A N 1
ATOM 901 C CA . ASP A 1 107 ? 2.641 -13.662 -4.243 1.00 94.94 107 ASP A CA 1
ATOM 902 C C . ASP A 1 107 ? 2.506 -13.325 -5.739 1.00 94.94 107 ASP A C 1
ATOM 904 O O . ASP A 1 107 ? 2.869 -14.129 -6.607 1.00 94.94 107 ASP A O 1
ATOM 908 N N . TYR A 1 108 ? 2.074 -12.100 -6.055 1.00 95.62 108 TYR A N 1
ATOM 909 C CA . TYR A 1 108 ? 2.000 -11.608 -7.427 1.00 95.62 108 TYR A CA 1
ATOM 910 C C . TYR A 1 108 ? 3.381 -11.534 -8.090 1.00 95.62 108 TYR A C 1
ATOM 912 O O . TYR A 1 108 ? 3.542 -12.044 -9.200 1.00 95.62 108 TYR A O 1
ATOM 920 N N . CYS A 1 109 ? 4.384 -10.947 -7.430 1.00 94.19 109 CYS A N 1
ATOM 921 C CA . CYS A 1 109 ? 5.737 -10.839 -7.980 1.00 94.19 109 CYS A CA 1
ATOM 922 C C . CYS A 1 109 ? 6.348 -12.217 -8.261 1.00 94.19 109 CYS A C 1
ATOM 924 O O . CYS A 1 109 ? 6.860 -12.444 -9.355 1.00 94.19 109 CYS A O 1
ATOM 926 N N . THR A 1 110 ? 6.184 -13.164 -7.333 1.00 94.19 110 THR A N 1
ATOM 927 C CA . THR A 1 110 ? 6.646 -14.552 -7.500 1.00 94.19 110 THR A CA 1
ATOM 928 C C . THR A 1 110 ? 5.987 -15.220 -8.709 1.00 94.19 110 THR A C 1
ATOM 930 O O . THR A 1 110 ? 6.665 -15.819 -9.539 1.00 94.19 110 THR A O 1
ATOM 933 N N . THR A 1 111 ? 4.666 -15.080 -8.845 1.00 94.94 111 THR A N 1
ATOM 934 C CA . THR A 1 111 ? 3.899 -15.698 -9.941 1.00 94.94 111 THR A CA 1
ATOM 935 C C . THR A 1 111 ? 4.240 -15.095 -11.306 1.00 94.94 111 THR A C 1
ATOM 937 O O . THR A 1 111 ? 4.209 -15.792 -12.316 1.00 94.94 111 THR A O 1
ATOM 940 N N . ASN A 1 112 ? 4.572 -13.802 -11.347 1.00 93.94 112 ASN A N 1
ATOM 941 C CA . ASN A 1 112 ? 4.851 -13.067 -12.583 1.00 93.94 112 ASN A CA 1
ATOM 942 C C . ASN A 1 112 ? 6.353 -12.947 -12.901 1.00 93.94 112 ASN A C 1
ATOM 944 O O . ASN A 1 112 ? 6.707 -12.247 -13.846 1.00 93.94 112 ASN A O 1
ATOM 948 N N . GLY A 1 113 ? 7.233 -13.603 -12.133 1.00 91.94 113 GLY A N 1
ATOM 949 C CA . GLY A 1 113 ? 8.682 -13.561 -12.360 1.00 91.94 113 GLY A CA 1
ATOM 950 C C . GLY A 1 113 ? 9.300 -12.172 -12.167 1.00 91.94 113 GLY A C 1
ATOM 951 O O . GLY A 1 113 ? 10.292 -11.845 -12.814 1.00 91.94 113 GLY A O 1
ATOM 952 N N . LEU A 1 114 ? 8.701 -11.340 -11.312 1.00 86.62 114 LEU A N 1
ATOM 953 C CA . LEU A 1 114 ? 9.269 -10.060 -10.904 1.00 86.62 114 LEU A CA 1
ATOM 954 C C . LEU A 1 114 ? 10.194 -10.331 -9.713 1.00 86.62 114 LEU A C 1
ATOM 956 O O . LEU A 1 114 ? 9.717 -10.576 -8.605 1.00 86.62 114 LEU A O 1
ATOM 960 N N . GLU A 1 115 ? 11.506 -10.358 -9.950 1.00 67.69 115 GLU A N 1
ATOM 961 C CA . GLU A 1 115 ? 12.497 -10.468 -8.871 1.00 67.69 115 GLU A CA 1
ATOM 962 C C . GLU A 1 115 ? 12.356 -9.282 -7.897 1.00 67.69 115 GLU A C 1
ATOM 964 O O . GLU A 1 115 ? 12.163 -8.139 -8.323 1.00 67.69 115 GLU A O 1
ATOM 969 N N . LEU A 1 116 ? 12.382 -9.587 -6.593 1.00 60.41 116 LEU A N 1
ATOM 970 C CA . LEU A 1 116 ? 12.194 -8.645 -5.480 1.00 60.41 116 LEU A CA 1
ATOM 971 C C . LEU A 1 116 ? 13.487 -7.920 -5.103 1.00 60.41 116 LEU A C 1
ATOM 973 O O . LEU A 1 116 ? 14.537 -8.598 -5.045 1.00 60.41 116 LEU A O 1
#

Radius of gyration: 22.82 Å; chains: 1; bounding box: 35×72×42 Å

Foldseek 3Di:
DDDDDPPDDPPDDDDPPDPDVVVVVVQVVCCVPCVVVVCVVCVVVDDPVVVVVVVVVCVVPDDFAFPAFPDWDQDPNFIWTWTDTPPDPDIDTHGCVNDVVDPRVVVVCVVVVNDD

Secondary structure (DSSP, 8-state):
--------------S-----THHHHHHHHHHHHHHHHHHHHHTTTS-HHHHHHHHHHHHHTPPPPEEEEEEEEEETTEEEEEEEETT-S-EEEE-HHHHTTSHHHHHHHHHTT---

InterPro domains:
  IPR000953 Chromo/chromo shadow domain [PS50013] (64-108)
  IPR000953 Chromo/chromo shadow domain [SM00298] (63-113)
  IPR016197 Chromo-like domain superfamily [SSF54160] (59-109)
  IPR023780 Chromo domain [PF00385] (64-102)
  IPR051219 Heterochromatin-associated chromo domain-containing protein [PTHR22812] (60-104)

pLDDT: mean 72.46, std 21.1, range [36.38, 97.69]